Protein AF-A0A0M4LRK3-F1 (afdb_monomer_lite)

Secondary structure (DSSP, 8-state):
--HHHHHHHHHHHHHHHHHHHHHHH------B--BS-HHHHHHHHHS--SS-HHHHHHHHHHHHHHHH-SSGGGG--TTS--EEPTT-SS-EEEEEEETTEEEEEEEETTEEEEEEEEE--

Foldseek 3Di:
DPVVVVVVVVVVVVVVVVVVVVVVVVPVQAQEDEEPDPQLVCCAPPVDGPPPPVQSVLSNVLVVQSSRFQDLVSSPDPQQPWDWDPPDVVIKIWGDRDDQWIWIFDHDNSHTYHIDIDRHD

Structure (mmCIF, N/CA/C/O backbone):
data_AF-A0A0M4LRK3-F1
#
_entry.id   AF-A0A0M4LRK3-F1
#
loop_
_atom_site.group_PDB
_atom_site.id
_atom_site.type_symbol
_atom_site.label_atom_id
_atom_site.label_alt_id
_atom_site.label_comp_id
_atom_site.label_asym_id
_atom_site.label_entity_id
_atom_site.label_seq_id
_atom_site.pdbx_PDB_ins_code
_atom_site.Cartn_x
_atom_site.Cartn_y
_atom_site.Cartn_z
_atom_site.occupancy
_atom_site.B_iso_or_equiv
_atom_site.auth_seq_id
_atom_site.auth_comp_id
_atom_site.auth_asym_id
_atom_site.auth_atom_id
_atom_site.pdbx_PDB_model_num
ATOM 1 N N . MET A 1 1 ? -41.061 27.447 36.611 1.00 48.41 1 MET A N 1
ATOM 2 C CA . MET A 1 1 ? -39.610 27.192 36.455 1.00 48.41 1 MET A CA 1
ATOM 3 C C . MET A 1 1 ? -39.336 25.706 36.165 1.00 48.41 1 MET A C 1
ATOM 5 O O . MET A 1 1 ? -38.610 25.061 36.899 1.00 48.41 1 MET A O 1
ATOM 9 N N . ILE A 1 2 ? -39.955 25.136 35.116 1.00 45.16 2 ILE A N 1
ATOM 10 C CA . ILE A 1 2 ? -39.776 23.719 34.695 1.00 45.16 2 ILE A CA 1
ATOM 11 C C . ILE A 1 2 ? -39.540 23.619 33.168 1.00 45.16 2 ILE A C 1
ATOM 13 O O . ILE A 1 2 ? -38.955 22.657 32.682 1.00 45.16 2 ILE A O 1
ATOM 17 N N . PHE A 1 3 ? -39.901 24.654 32.398 1.00 38.72 3 PHE A N 1
ATOM 18 C CA . PHE A 1 3 ? -39.754 24.671 30.938 1.00 38.72 3 PHE A CA 1
ATOM 19 C C . PHE A 1 3 ? -38.319 24.891 30.427 1.00 38.72 3 PHE A C 1
ATOM 21 O O . PHE A 1 3 ? -38.033 24.533 29.290 1.00 38.72 3 PHE A O 1
ATOM 28 N N . LEU A 1 4 ? -37.400 25.409 31.252 1.00 44.91 4 LEU A N 1
ATOM 29 C CA . LEU A 1 4 ? -36.001 25.609 30.845 1.00 44.91 4 LEU A CA 1
ATOM 30 C C . LEU A 1 4 ? -35.146 24.332 30.956 1.00 44.91 4 LEU A C 1
ATOM 32 O O . LEU A 1 4 ? -34.192 24.177 30.203 1.00 44.91 4 LEU A O 1
ATOM 36 N N . PHE A 1 5 ? -35.510 23.381 31.826 1.00 43.88 5 PHE A N 1
ATOM 37 C CA . PHE A 1 5 ? -34.712 22.166 32.054 1.00 43.88 5 PHE A CA 1
ATOM 38 C C . PHE A 1 5 ? -34.924 21.072 30.999 1.00 43.88 5 PHE A C 1
ATOM 40 O O . PHE A 1 5 ? -33.998 20.314 30.726 1.00 43.88 5 PHE A O 1
ATOM 47 N N . LYS A 1 6 ? -36.106 21.001 30.365 1.00 46.56 6 LYS A N 1
ATOM 48 C CA . LYS A 1 6 ? -36.376 19.999 29.317 1.00 46.56 6 LYS A CA 1
ATOM 49 C C . LYS A 1 6 ? -35.527 20.229 28.062 1.00 46.56 6 LYS A C 1
ATOM 51 O O . LYS A 1 6 ? -35.085 19.267 27.454 1.00 46.56 6 LYS A O 1
ATOM 56 N N . ASN A 1 7 ? -35.250 21.483 27.699 1.00 51.62 7 ASN A N 1
ATOM 57 C CA . ASN A 1 7 ? -34.465 21.796 26.500 1.00 51.62 7 ASN A CA 1
ATOM 58 C C . ASN A 1 7 ? -32.999 21.350 26.604 1.00 51.62 7 ASN A C 1
ATOM 60 O O . ASN A 1 7 ? -32.424 20.912 25.614 1.00 51.62 7 ASN A O 1
ATOM 64 N N . VAL A 1 8 ? -32.401 21.401 27.796 1.00 57.00 8 VAL A N 1
ATOM 65 C CA . VAL A 1 8 ? -30.995 21.013 27.987 1.00 57.00 8 VAL A CA 1
ATOM 66 C C . VAL A 1 8 ? -30.819 19.495 27.896 1.00 57.00 8 VAL A C 1
ATOM 68 O O . VAL A 1 8 ? -29.866 19.029 27.278 1.00 57.00 8 VAL A O 1
ATOM 71 N N . THR A 1 9 ? -31.750 18.702 28.437 1.00 60.94 9 THR A N 1
ATOM 72 C CA . THR A 1 9 ? -31.671 17.235 28.358 1.00 60.94 9 THR A CA 1
ATOM 73 C C . THR A 1 9 ? -31.880 16.704 26.941 1.00 60.94 9 THR A C 1
ATOM 75 O O . THR A 1 9 ? -31.187 15.758 26.569 1.00 60.94 9 THR A O 1
ATOM 78 N N . TYR A 1 10 ? -32.749 17.324 26.129 1.00 64.44 10 TYR A N 1
ATOM 79 C CA . TYR A 1 10 ? -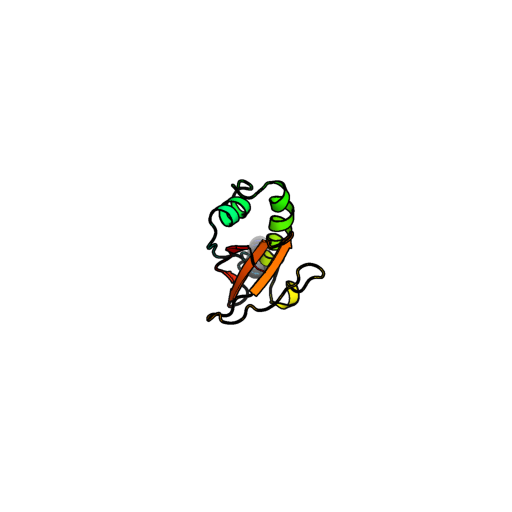32.900 16.988 24.702 1.00 64.44 10 TYR A CA 1
ATOM 80 C C . TYR A 1 10 ? -31.651 17.327 23.885 1.00 64.44 10 TYR A C 1
ATOM 82 O O . TYR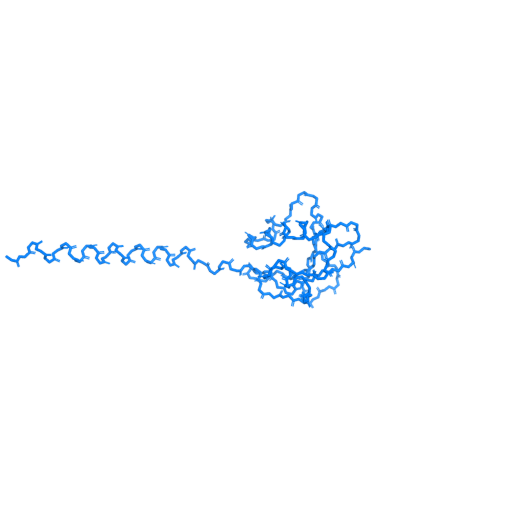 A 1 10 ? -31.222 16.523 23.065 1.00 64.44 10 TYR A O 1
ATOM 90 N N . LEU A 1 11 ? -31.026 18.480 24.135 1.00 65.44 11 LEU A N 1
ATOM 91 C CA . LEU A 1 11 ? -29.777 18.849 23.463 1.00 65.44 11 LEU A CA 1
ATOM 92 C C . LEU A 1 11 ? -28.624 17.922 23.857 1.00 65.44 11 LEU A C 1
ATOM 94 O O . LEU A 1 11 ? -27.833 17.549 22.998 1.00 65.44 11 LEU A O 1
ATOM 98 N N . LEU A 1 12 ? -28.554 17.500 25.123 1.00 66.69 12 LEU A N 1
ATOM 99 C CA . LEU A 1 12 ? -27.559 16.530 25.583 1.00 66.69 12 LEU A CA 1
ATOM 100 C C . LEU A 1 12 ? -27.785 15.139 24.983 1.00 66.69 12 LEU A C 1
ATOM 102 O O . LEU A 1 12 ? -26.814 14.511 24.584 1.00 66.69 12 LEU A O 1
ATOM 106 N N . THR A 1 13 ? -29.033 14.669 24.873 1.00 72.00 13 THR A N 1
ATOM 107 C CA . THR A 1 13 ? -29.344 13.372 24.234 1.00 72.00 13 THR A CA 1
ATOM 108 C C . THR A 1 13 ? -29.148 13.398 22.723 1.00 72.00 13 THR A C 1
ATOM 110 O O . THR A 1 13 ? -28.672 12.422 22.153 1.00 72.00 13 THR A O 1
ATOM 113 N N . PHE A 1 14 ? -29.460 14.513 22.067 1.00 72.75 14 PHE A N 1
ATOM 114 C CA . PHE A 1 14 ? -29.156 14.713 20.654 1.00 72.75 14 PHE A CA 1
ATOM 115 C C . PHE A 1 14 ? -27.640 14.762 20.446 1.00 72.75 14 PHE A C 1
ATOM 117 O O . PHE A 1 14 ? -27.110 13.993 19.661 1.00 72.75 14 PHE A O 1
ATOM 124 N N . ALA A 1 15 ? -26.902 15.561 21.217 1.00 69.38 15 ALA A N 1
ATOM 125 C CA . ALA A 1 15 ? -25.445 15.603 21.130 1.00 69.38 15 ALA A CA 1
ATOM 126 C C . ALA A 1 15 ? -24.805 14.232 21.396 1.00 69.38 15 ALA A C 1
ATOM 128 O O . ALA A 1 15 ? -23.915 13.840 20.650 1.00 69.38 15 ALA A O 1
ATOM 129 N N . THR A 1 16 ? -25.263 13.464 22.392 1.00 70.69 16 THR A N 1
ATOM 130 C CA . THR A 1 16 ? -24.739 12.110 22.631 1.00 70.69 16 THR A CA 1
ATOM 131 C C . THR A 1 16 ? -25.140 11.123 21.543 1.00 70.69 16 THR A C 1
ATOM 133 O O . THR A 1 16 ? -24.311 10.290 21.188 1.00 70.69 16 THR A O 1
ATOM 136 N N . TYR A 1 17 ? -26.340 11.218 20.963 1.00 73.19 17 TYR A N 1
ATOM 137 C CA . TYR A 1 17 ? -26.736 10.416 19.800 1.00 73.19 17 TYR A CA 1
ATOM 138 C C . TYR A 1 17 ? -25.847 10.720 18.596 1.00 73.19 17 TYR A C 1
ATOM 140 O O . TYR A 1 17 ? -25.295 9.794 18.018 1.00 73.19 17 TYR A O 1
ATOM 148 N N . TYR A 1 18 ? -25.616 11.996 18.278 1.00 67.00 18 TYR A N 1
ATOM 149 C CA . TYR A 1 18 ? -24.718 12.395 17.196 1.00 67.00 18 TYR A CA 1
ATOM 150 C C . TYR A 1 18 ? -23.280 11.984 17.487 1.00 67.00 18 TYR A C 1
ATOM 152 O O . TYR A 1 18 ? -22.661 11.400 16.618 1.00 67.00 18 TYR A O 1
ATOM 160 N N . ILE A 1 19 ? -22.758 12.179 18.700 1.00 64.00 19 ILE A N 1
ATOM 161 C CA . ILE A 1 19 ? -21.409 11.723 19.073 1.00 64.00 19 ILE A CA 1
ATOM 162 C C . ILE A 1 19 ? -21.295 10.196 18.987 1.00 64.00 19 ILE A C 1
ATOM 164 O O . ILE A 1 19 ? -20.272 9.698 18.536 1.00 64.00 19 ILE A O 1
ATOM 168 N N . THR A 1 20 ? -22.320 9.440 19.387 1.00 61.28 20 THR A N 1
ATOM 169 C CA . THR A 1 20 ? -22.317 7.968 19.305 1.00 61.28 20 THR A CA 1
ATOM 170 C C . THR A 1 20 ? -22.431 7.489 17.857 1.00 61.28 20 THR A C 1
ATOM 172 O O . THR A 1 20 ? -21.682 6.599 17.469 1.00 61.28 20 THR A O 1
ATOM 175 N N . LEU A 1 21 ? -23.293 8.117 17.050 1.00 61.66 21 LEU A N 1
ATOM 176 C CA . LEU A 1 21 ? -23.471 7.850 15.620 1.00 61.66 21 LEU A CA 1
ATOM 177 C C . LEU A 1 21 ? -22.196 8.195 14.826 1.00 61.66 21 LEU A C 1
ATOM 179 O O . LEU A 1 21 ? -21.735 7.399 14.015 1.00 61.66 21 LEU A O 1
ATOM 183 N N . PHE A 1 22 ? -21.552 9.321 15.145 1.00 59.38 22 PHE A N 1
ATOM 184 C CA . PHE A 1 22 ? -20.263 9.721 14.571 1.00 59.38 22 PHE A CA 1
ATOM 185 C C . PHE A 1 22 ? -19.131 8.796 15.036 1.00 59.38 22 PHE A C 1
ATOM 187 O O . PHE A 1 22 ? -18.259 8.430 14.258 1.00 59.38 22 PHE A O 1
ATOM 194 N N . ARG A 1 23 ? -19.151 8.349 16.300 1.00 55.97 23 ARG A N 1
ATOM 195 C CA . ARG A 1 23 ? -18.185 7.376 16.834 1.00 55.97 23 ARG A CA 1
ATOM 196 C C . ARG A 1 23 ? -18.359 5.982 16.224 1.00 55.97 23 ARG A C 1
ATOM 198 O O . ARG A 1 23 ? -17.375 5.258 16.158 1.00 55.97 23 ARG A O 1
ATOM 205 N N . SER A 1 24 ? -19.558 5.617 15.763 1.00 51.44 24 SER A N 1
ATOM 206 C CA . SER A 1 24 ? -19.783 4.388 14.988 1.00 51.44 24 SER A CA 1
ATOM 207 C C . SER A 1 24 ? -19.380 4.497 13.512 1.00 51.44 24 SER A C 1
ATOM 209 O O . SER A 1 24 ? -19.175 3.465 12.884 1.00 51.44 24 SER A O 1
ATOM 211 N N . GLU A 1 25 ? -19.225 5.712 12.973 1.00 52.31 25 GLU A N 1
ATOM 212 C CA . GLU A 1 25 ? -18.687 5.958 11.622 1.00 52.31 25 GLU A CA 1
ATOM 213 C C . GLU A 1 25 ? -17.160 6.121 11.600 1.00 52.31 25 GLU A C 1
ATOM 215 O O . GLU A 1 25 ? -16.531 5.846 10.581 1.00 52.31 25 GLU A O 1
ATOM 220 N N . ILE A 1 26 ? -16.530 6.464 12.731 1.00 50.62 26 ILE A N 1
ATOM 221 C CA . ILE A 1 26 ? -15.078 6.311 12.927 1.00 50.62 26 ILE A CA 1
ATOM 222 C C . ILE A 1 26 ? -14.788 4.832 13.245 1.00 50.62 26 ILE A C 1
ATOM 224 O O . ILE A 1 26 ? -14.309 4.462 14.317 1.00 50.62 26 ILE A O 1
ATOM 228 N N . VAL A 1 27 ? -15.131 3.959 12.301 1.00 51.12 27 VAL A N 1
ATOM 229 C CA . VAL A 1 27 ? -14.530 2.627 12.171 1.00 51.12 27 VAL A CA 1
ATOM 230 C C . VAL A 1 27 ? -13.038 2.861 11.947 1.00 51.12 27 VAL A C 1
ATOM 232 O O . VAL A 1 27 ? -12.696 3.798 11.243 1.00 51.12 27 VAL A O 1
ATOM 235 N N . GLU A 1 28 ? -12.132 2.098 12.558 1.00 54.66 28 GLU A N 1
ATOM 236 C CA . GLU A 1 28 ? -10.684 2.286 12.378 1.00 54.66 28 GLU A CA 1
ATOM 237 C C . GLU A 1 28 ? -10.288 2.329 10.885 1.00 54.66 28 GLU A C 1
ATOM 239 O O . GLU A 1 28 ? -10.148 1.294 10.242 1.00 54.66 28 GLU A O 1
ATOM 244 N N . ILE A 1 29 ? -10.109 3.539 10.338 1.00 57.69 29 ILE A N 1
ATOM 245 C CA . ILE A 1 29 ? -10.052 3.791 8.882 1.00 57.69 29 ILE A CA 1
ATOM 246 C C . ILE A 1 29 ? -8.705 3.378 8.269 1.00 57.69 29 ILE A C 1
ATOM 248 O O . ILE A 1 29 ? -8.572 3.324 7.057 1.00 57.69 29 ILE A O 1
ATOM 252 N N . THR A 1 30 ? -7.693 3.050 9.075 1.00 59.75 30 THR A N 1
ATOM 253 C CA . THR A 1 30 ? -6.402 2.625 8.517 1.00 59.75 30 THR A CA 1
ATOM 254 C C . THR A 1 30 ? -6.438 1.156 8.138 1.00 59.75 30 THR A C 1
ATOM 256 O O . THR A 1 30 ? -6.290 0.279 8.994 1.00 59.75 30 THR A O 1
ATOM 259 N N . VAL A 1 31 ? -6.621 0.877 6.852 1.00 82.75 31 VAL A N 1
ATOM 260 C CA . VAL A 1 31 ? -6.529 -0.476 6.299 1.00 82.75 31 VAL A CA 1
ATOM 261 C C . VAL A 1 31 ? -5.063 -0.869 6.136 1.00 82.75 31 VAL A C 1
ATOM 263 O O . VAL A 1 31 ? -4.701 -1.993 6.476 1.00 82.75 31 VAL A O 1
ATOM 266 N N . ILE A 1 32 ? -4.185 0.044 5.726 1.00 95.31 32 ILE A N 1
ATOM 267 C CA . ILE A 1 32 ? -2.736 -0.163 5.677 1.00 95.31 32 ILE A CA 1
ATOM 268 C C . ILE A 1 32 ? -2.144 0.002 7.080 1.00 95.31 32 ILE A C 1
ATOM 270 O O . ILE A 1 32 ? -2.199 1.078 7.674 1.00 95.31 32 ILE A O 1
ATOM 274 N N . LYS A 1 33 ? -1.534 -1.063 7.617 1.00 95.19 33 LYS A N 1
ATOM 275 C CA . LYS A 1 33 ? -0.962 -1.043 8.979 1.00 95.19 33 LYS A CA 1
ATOM 276 C C . LYS A 1 33 ? 0.559 -1.077 9.026 1.00 95.1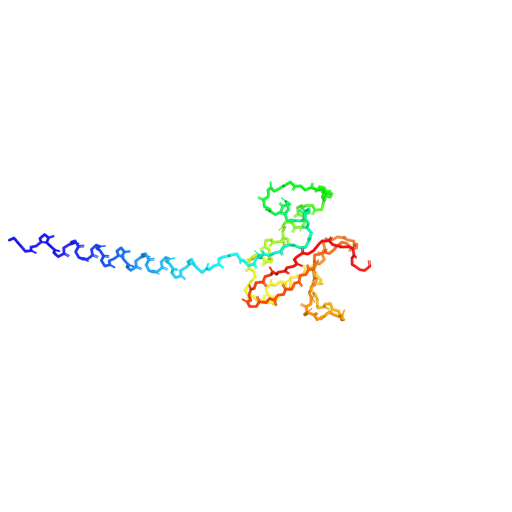9 33 LYS A C 1
ATOM 278 O O . LYS A 1 33 ? 1.143 -0.440 9.897 1.00 95.19 33 LYS A O 1
ATOM 283 N N . THR A 1 34 ? 1.220 -1.849 8.162 1.00 97.06 34 THR A N 1
ATOM 284 C CA . THR A 1 34 ? 2.678 -2.049 8.258 1.00 97.06 34 THR A CA 1
ATOM 285 C C . THR A 1 34 ? 3.357 -2.174 6.902 1.00 97.06 34 THR A C 1
ATOM 287 O O . THR A 1 34 ? 2.831 -2.781 5.972 1.00 97.06 34 THR A O 1
ATOM 290 N N . PHE A 1 35 ? 4.584 -1.664 6.818 1.00 98.38 35 PHE A N 1
ATOM 291 C CA . PHE A 1 35 ? 5.433 -1.732 5.633 1.00 98.38 35 PHE A CA 1
ATOM 292 C C . PHE A 1 35 ? 6.696 -2.549 5.924 1.00 98.38 35 PHE A C 1
ATOM 294 O O . PHE A 1 35 ? 7.308 -2.418 6.982 1.00 98.38 35 PHE A O 1
ATOM 301 N N . LYS A 1 36 ? 7.104 -3.379 4.964 1.00 98.00 36 LYS A N 1
ATOM 302 C CA . LYS A 1 36 ? 8.440 -3.991 4.896 1.00 98.00 36 LYS A CA 1
ATOM 303 C C . LYS A 1 36 ? 9.429 -3.064 4.186 1.00 98.00 36 LYS A C 1
ATOM 305 O O . LYS A 1 36 ? 10.574 -2.934 4.615 1.00 98.00 36 LYS A O 1
ATOM 310 N N . ASN A 1 37 ? 8.975 -2.379 3.136 1.00 98.25 37 ASN A N 1
ATOM 311 C CA . ASN A 1 37 ? 9.792 -1.447 2.366 1.00 98.25 37 ASN A CA 1
ATOM 312 C C . ASN A 1 37 ? 9.737 -0.028 2.952 1.00 98.25 37 ASN A C 1
ATOM 314 O O . ASN A 1 37 ? 8.696 0.630 2.920 1.00 98.25 37 ASN A O 1
ATOM 318 N N . LYS A 1 38 ? 10.877 0.467 3.446 1.00 98.12 38 LYS A N 1
ATOM 319 C CA . LYS A 1 38 ? 10.980 1.799 4.067 1.00 98.12 38 LYS A CA 1
ATOM 320 C C . LYS A 1 38 ? 10.749 2.948 3.084 1.00 98.12 38 LYS A C 1
ATOM 322 O O . LYS A 1 38 ? 10.213 3.980 3.474 1.00 98.12 38 LYS A O 1
ATOM 327 N N . ASP A 1 39 ? 11.139 2.788 1.822 1.00 98.38 39 ASP A N 1
ATOM 328 C CA . ASP A 1 39 ? 10.938 3.825 0.810 1.00 98.38 39 ASP A CA 1
ATOM 329 C C . ASP A 1 39 ? 9.467 3.903 0.375 1.00 98.38 39 ASP A C 1
ATOM 331 O O . ASP A 1 39 ? 8.970 4.998 0.106 1.00 98.38 39 ASP A O 1
ATOM 335 N N . LEU A 1 40 ? 8.752 2.771 0.354 1.00 98.50 40 LEU A N 1
ATOM 336 C CA . LEU A 1 40 ? 7.303 2.728 0.135 1.00 98.50 40 LEU A CA 1
ATOM 337 C C . LEU A 1 40 ? 6.548 3.369 1.307 1.00 98.50 40 LEU A C 1
ATOM 339 O O . LEU A 1 40 ? 5.653 4.180 1.079 1.00 98.50 40 LEU A O 1
ATOM 343 N N . GLN A 1 41 ? 6.952 3.061 2.543 1.00 98.38 41 GLN A N 1
ATOM 344 C CA . GLN A 1 41 ? 6.407 3.700 3.742 1.00 98.38 41 GLN A CA 1
ATOM 345 C C . GLN A 1 41 ? 6.604 5.218 3.70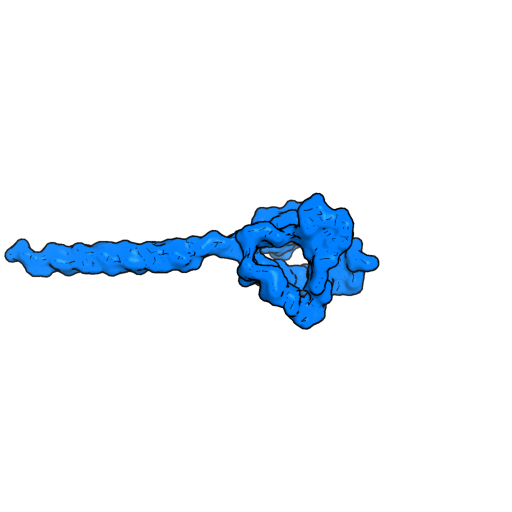9 1.00 98.38 41 GLN A C 1
ATOM 347 O O . GLN A 1 41 ? 5.650 5.972 3.872 1.00 98.38 41 GLN A O 1
ATOM 352 N N . SER A 1 42 ? 7.830 5.676 3.440 1.00 98.12 42 SER A N 1
ATOM 353 C CA . SER A 1 42 ? 8.135 7.107 3.365 1.00 98.12 42 SER A CA 1
ATOM 354 C C . SER A 1 42 ? 7.309 7.797 2.277 1.00 98.12 42 SER A C 1
ATOM 356 O O . SER A 1 42 ? 6.831 8.914 2.491 1.00 98.12 42 SER A O 1
ATOM 358 N N . LEU A 1 43 ? 7.110 7.130 1.129 1.00 98.31 43 LEU A N 1
ATOM 359 C CA . LEU A 1 43 ? 6.258 7.648 0.060 1.00 98.31 43 LEU A CA 1
ATOM 360 C C . LEU A 1 43 ? 4.825 7.858 0.554 1.00 98.31 43 LEU A C 1
ATOM 362 O O . LEU A 1 43 ? 4.256 8.914 0.298 1.00 98.31 43 LEU A O 1
ATOM 366 N N . TRP A 1 44 ? 4.269 6.867 1.252 1.00 97.25 44 TRP A N 1
ATOM 367 C CA . TRP A 1 44 ? 2.907 6.904 1.777 1.00 97.25 44 TRP A CA 1
ATOM 368 C C . TRP A 1 44 ? 2.716 7.994 2.833 1.00 97.25 44 TRP A C 1
ATOM 370 O O . TRP A 1 44 ? 1.805 8.807 2.733 1.00 97.25 44 TRP A O 1
ATOM 380 N N . GLU A 1 45 ? 3.605 8.049 3.823 1.00 96.00 45 GLU A N 1
ATOM 381 C CA . GLU A 1 45 ? 3.435 8.921 4.988 1.00 96.00 45 GLU A CA 1
ATOM 382 C C . GLU A 1 45 ? 3.797 10.383 4.704 1.00 96.00 45 GLU A C 1
ATOM 384 O O . GLU A 1 45 ? 3.237 11.295 5.310 1.00 96.00 45 GLU A O 1
ATOM 389 N N . THR A 1 46 ? 4.761 10.628 3.812 1.00 96.44 46 THR A N 1
ATOM 390 C CA . THR A 1 46 ? 5.354 11.968 3.641 1.00 96.44 46 THR A CA 1
ATOM 391 C C . THR A 1 46 ? 5.324 12.490 2.209 1.00 96.44 46 THR A C 1
ATOM 393 O O . THR A 1 46 ? 5.686 13.645 1.971 1.00 96.44 46 THR A O 1
ATOM 396 N N . GLY A 1 47 ? 4.971 11.647 1.236 1.00 95.25 47 GLY A N 1
ATOM 397 C CA . GLY A 1 47 ? 5.113 11.956 -0.187 1.00 95.25 47 GLY A CA 1
ATOM 398 C C . GLY A 1 47 ? 6.565 11.986 -0.683 1.00 95.25 47 GLY A C 1
ATOM 399 O O . GLY A 1 47 ? 6.800 12.316 -1.843 1.00 95.25 47 GLY A O 1
ATOM 400 N N . LYS A 1 48 ? 7.558 11.657 0.158 1.00 95.94 48 LYS A N 1
ATOM 401 C CA . LYS A 1 48 ? 8.987 11.649 -0.202 1.00 95.94 48 LYS A CA 1
ATOM 402 C C . LYS A 1 48 ? 9.533 10.231 -0.187 1.00 95.94 48 LYS A C 1
ATOM 404 O O . LYS A 1 48 ? 9.312 9.493 0.764 1.00 95.94 48 LYS A O 1
ATOM 409 N N . SER A 1 49 ? 10.289 9.853 -1.213 1.00 98.12 49 SER A N 1
ATOM 410 C CA . SER A 1 49 ? 10.832 8.499 -1.350 1.00 98.12 49 SER A CA 1
ATOM 411 C C . SER A 1 49 ? 12.034 8.458 -2.284 1.00 98.12 49 SER A C 1
ATOM 413 O O . SER A 1 49 ? 12.179 9.324 -3.149 1.00 98.12 49 SER A O 1
ATOM 415 N N . LYS A 1 50 ? 12.874 7.429 -2.134 1.00 97.88 50 LYS A N 1
ATOM 416 C CA . LYS A 1 50 ? 13.945 7.104 -3.089 1.00 97.88 50 LYS A CA 1
ATOM 417 C C . LYS A 1 50 ? 13.449 6.309 -4.297 1.00 97.88 50 LYS A C 1
ATOM 419 O O . LYS A 1 50 ? 14.205 6.131 -5.249 1.00 97.88 50 LYS A O 1
ATOM 424 N N . ILE A 1 51 ? 12.199 5.837 -4.275 1.00 97.88 51 ILE A N 1
ATOM 425 C CA . ILE A 1 51 ? 11.566 5.200 -5.434 1.00 97.88 51 ILE A CA 1
ATOM 426 C C . ILE A 1 51 ? 11.542 6.194 -6.601 1.00 97.88 51 ILE A C 1
ATOM 428 O O . ILE A 1 51 ? 11.250 7.375 -6.401 1.00 97.88 51 ILE A O 1
ATOM 432 N N . ASP A 1 52 ? 11.809 5.709 -7.820 1.00 97.56 52 ASP A N 1
ATOM 433 C CA . ASP A 1 52 ? 11.772 6.522 -9.041 1.00 97.56 52 ASP A CA 1
ATOM 434 C C . ASP A 1 52 ? 10.471 7.338 -9.109 1.00 97.56 52 ASP A C 1
ATOM 436 O O . ASP A 1 52 ? 9.362 6.794 -9.073 1.00 97.56 52 ASP A O 1
ATOM 440 N N . HIS A 1 53 ? 10.619 8.657 -9.237 1.00 97.38 53 HIS A N 1
ATOM 441 C CA . HIS A 1 53 ? 9.526 9.620 -9.313 1.00 97.38 53 HIS A CA 1
ATOM 442 C C . HIS A 1 53 ? 8.480 9.255 -10.380 1.00 97.38 53 HIS A C 1
ATOM 444 O O . HIS A 1 53 ? 7.284 9.479 -10.190 1.00 97.38 53 HIS A O 1
ATOM 450 N N . LYS A 1 54 ? 8.895 8.621 -11.483 1.00 97.56 54 LYS A N 1
ATOM 451 C CA . LYS A 1 54 ? 7.993 8.160 -12.553 1.00 97.56 54 LYS A CA 1
ATOM 452 C C . LYS A 1 54 ? 7.014 7.076 -12.088 1.00 97.56 54 LYS A C 1
ATOM 454 O O . LYS A 1 54 ? 5.951 6.918 -12.689 1.00 97.56 54 LYS A O 1
ATOM 459 N N . LEU A 1 55 ? 7.359 6.324 -11.043 1.00 97.75 55 LEU A N 1
ATOM 460 C CA . LEU A 1 55 ? 6.536 5.247 -10.489 1.00 97.75 55 LEU A CA 1
ATOM 461 C C . LEU A 1 55 ? 5.652 5.719 -9.332 1.00 97.75 55 LEU A C 1
ATOM 463 O O . LEU A 1 55 ? 4.573 5.160 -9.140 1.00 97.75 55 LEU A O 1
ATOM 467 N N . GLN A 1 56 ? 6.060 6.760 -8.602 1.00 98.31 56 GLN A N 1
ATOM 468 C CA . GLN A 1 56 ? 5.414 7.192 -7.355 1.00 98.31 56 GLN A CA 1
ATOM 469 C C . GLN A 1 56 ? 3.907 7.426 -7.506 1.00 98.31 56 GLN A C 1
ATOM 471 O O . GLN A 1 56 ? 3.120 6.869 -6.750 1.00 98.31 56 GLN A O 1
ATOM 476 N N . GLN A 1 57 ? 3.476 8.153 -8.540 1.00 98.00 57 GLN A N 1
ATOM 477 C CA . GLN A 1 57 ? 2.047 8.412 -8.766 1.00 98.00 57 GLN A CA 1
ATOM 478 C C . GLN A 1 57 ? 1.239 7.145 -9.081 1.00 98.00 57 GLN A C 1
ATOM 480 O O . GLN A 1 57 ? 0.060 7.053 -8.752 1.00 98.00 57 GLN A O 1
ATOM 485 N N . ARG A 1 58 ? 1.849 6.147 -9.732 1.00 97.94 58 ARG A N 1
ATOM 486 C CA . ARG A 1 58 ? 1.187 4.855 -9.969 1.00 97.94 58 ARG A CA 1
ATOM 487 C C . ARG A 1 58 ? 1.077 4.050 -8.681 1.00 97.94 58 ARG A C 1
ATOM 489 O O . ARG A 1 58 ? 0.043 3.419 -8.480 1.00 97.94 58 ARG A O 1
ATOM 496 N N . ILE A 1 59 ? 2.123 4.082 -7.857 1.00 98.50 59 ILE A N 1
ATOM 497 C CA . ILE A 1 59 ? 2.191 3.419 -6.552 1.00 98.50 59 ILE A CA 1
ATOM 498 C C . ILE A 1 59 ? 1.152 4.008 -5.601 1.00 98.50 59 ILE A C 1
ATOM 500 O O . ILE A 1 59 ? 0.361 3.250 -5.057 1.00 98.50 59 ILE A O 1
ATOM 504 N N . LEU A 1 60 ? 1.085 5.335 -5.470 1.00 98.38 60 LEU A N 1
ATOM 505 C CA . LEU A 1 60 ? 0.124 6.007 -4.589 1.00 98.38 60 LEU A CA 1
ATOM 506 C C . LEU A 1 60 ? -1.320 5.612 -4.917 1.00 98.38 60 LEU A C 1
ATOM 508 O O . LEU A 1 60 ? -2.013 5.129 -4.037 1.00 98.38 60 LEU A O 1
ATOM 512 N N . ARG A 1 61 ? -1.721 5.615 -6.197 1.00 97.94 61 ARG A N 1
ATOM 513 C CA . ARG A 1 61 ? -3.064 5.145 -6.605 1.00 97.94 61 ARG A CA 1
ATOM 514 C C . ARG A 1 61 ? -3.384 3.703 -6.204 1.00 97.94 61 ARG A C 1
ATOM 516 O O . ARG A 1 61 ? -4.545 3.321 -6.112 1.00 97.94 61 ARG A O 1
ATOM 523 N N . ARG A 1 62 ? -2.367 2.857 -6.055 1.00 98.06 62 ARG A N 1
ATOM 524 C CA . ARG A 1 62 ? -2.537 1.469 -5.612 1.00 98.06 62 ARG A CA 1
ATOM 525 C C . ARG A 1 62 ? -2.633 1.388 -4.100 1.00 98.06 62 ARG A C 1
ATOM 527 O O . ARG A 1 62 ? -3.463 0.634 -3.614 1.00 98.06 62 ARG A O 1
ATOM 534 N N . LEU A 1 63 ? -1.835 2.180 -3.389 1.00 97.69 63 LEU A N 1
ATOM 535 C CA . LEU A 1 63 ? -1.962 2.335 -1.945 1.00 97.69 63 LEU A CA 1
ATOM 536 C C . LEU A 1 63 ? -3.333 2.914 -1.572 1.00 97.69 63 LEU A C 1
ATOM 538 O O . LEU A 1 63 ? -3.946 2.383 -0.665 1.00 97.69 63 LEU A O 1
ATOM 542 N N . ASP A 1 64 ? -3.875 3.870 -2.331 1.00 96.12 64 ASP A N 1
ATOM 543 C CA . ASP A 1 64 ? -5.229 4.405 -2.113 1.00 96.12 64 ASP A CA 1
ATOM 544 C C . ASP A 1 64 ? -6.309 3.316 -2.235 1.00 96.12 64 ASP A C 1
ATOM 546 O O . ASP A 1 64 ? -7.227 3.243 -1.424 1.00 96.12 64 ASP A O 1
ATOM 550 N N . VAL A 1 65 ? -6.191 2.432 -3.234 1.00 95.94 65 VAL A N 1
ATOM 551 C CA . VAL A 1 65 ? -7.104 1.284 -3.392 1.00 95.94 65 VAL A CA 1
ATOM 552 C C . VAL A 1 65 ? -6.949 0.297 -2.240 1.00 95.94 65 VAL A C 1
ATOM 554 O O . VAL A 1 65 ? -7.947 -0.207 -1.736 1.00 95.94 65 VAL A O 1
ATOM 557 N N . LEU A 1 66 ? -5.712 0.013 -1.827 1.00 96.31 66 LEU A N 1
ATOM 558 C CA . LEU A 1 66 ? -5.441 -0.861 -0.688 1.00 96.31 66 LEU A CA 1
ATOM 559 C C . LEU A 1 66 ? -5.987 -0.269 0.614 1.00 96.31 66 LEU A C 1
ATOM 561 O O . LEU A 1 66 ? -6.556 -1.014 1.398 1.00 96.31 66 LEU A O 1
ATOM 565 N N . GLU A 1 67 ? -5.856 1.039 0.819 1.00 95.56 67 GLU A N 1
ATOM 566 C CA . GLU A 1 67 ? -6.360 1.754 1.994 1.00 95.56 67 GLU A CA 1
ATOM 567 C C . GLU A 1 67 ? -7.895 1.783 2.044 1.00 95.56 67 GLU A C 1
ATOM 569 O O . GLU A 1 67 ? -8.487 1.756 3.116 1.00 95.56 67 GLU A O 1
ATOM 574 N N . ALA A 1 68 ? -8.561 1.805 0.889 1.00 91.75 68 ALA A N 1
ATOM 575 C CA . ALA A 1 68 ? -10.020 1.807 0.810 1.00 91.75 68 ALA A CA 1
ATOM 576 C C . ALA A 1 68 ? -10.653 0.400 0.835 1.00 91.75 68 ALA A C 1
ATOM 578 O O . ALA A 1 68 ? -11.877 0.282 0.905 1.00 91.75 68 ALA A O 1
ATOM 579 N N . ALA A 1 69 ? -9.857 -0.668 0.728 1.00 91.06 69 ALA A N 1
ATOM 580 C CA . ALA A 1 69 ? -10.369 -2.022 0.552 1.00 91.06 69 ALA A CA 1
ATOM 581 C C . ALA A 1 69 ? -10.888 -2.627 1.863 1.00 91.06 69 ALA A C 1
ATOM 583 O O . ALA A 1 69 ? -10.153 -2.773 2.836 1.00 91.06 69 ALA A O 1
ATOM 584 N N . SER A 1 70 ? -12.138 -3.091 1.855 1.00 89.06 70 SER A N 1
ATOM 585 C CA . SER A 1 70 ? -12.739 -3.832 2.975 1.00 89.06 70 SER A CA 1
ATOM 586 C C . SER A 1 70 ? -12.557 -5.348 2.841 1.00 89.06 70 SER A C 1
ATOM 588 O O . SER A 1 70 ? -12.555 -6.094 3.822 1.00 89.06 70 SER A O 1
ATOM 590 N N . GLN A 1 71 ? -12.364 -5.814 1.607 1.00 92.62 71 GLN A N 1
ATOM 591 C CA . GLN A 1 71 ? -12.170 -7.213 1.240 1.00 92.62 71 GLN A CA 1
ATOM 592 C C . GLN A 1 71 ? -11.262 -7.327 0.009 1.00 92.62 71 GLN A C 1
ATOM 594 O O . GLN A 1 71 ? -11.116 -6.396 -0.778 1.00 92.62 71 GLN A O 1
ATOM 599 N N . LEU A 1 72 ? -10.694 -8.516 -0.214 1.00 94.38 72 LEU A N 1
ATOM 600 C CA . LEU A 1 72 ? -9.772 -8.766 -1.332 1.00 94.38 72 LEU A CA 1
ATOM 601 C C . LEU A 1 72 ? -10.371 -8.477 -2.713 1.00 94.38 72 LEU A C 1
ATOM 603 O O . LEU A 1 72 ? -9.645 -8.094 -3.627 1.00 94.38 72 LEU A O 1
ATOM 607 N N . ASN A 1 73 ? -11.682 -8.664 -2.879 1.00 94.56 73 ASN A N 1
ATOM 608 C CA . ASN A 1 73 ? -12.333 -8.435 -4.165 1.00 94.56 73 ASN A CA 1
ATOM 609 C C . ASN A 1 73 ? -12.359 -6.947 -4.559 1.00 94.56 73 ASN A C 1
ATOM 611 O O . ASN A 1 73 ? -12.359 -6.649 -5.750 1.00 94.56 73 ASN A O 1
ATOM 615 N N . ASP A 1 74 ? -12.296 -6.028 -3.590 1.00 94.12 74 ASP A N 1
ATOM 616 C CA . ASP A 1 74 ? -12.250 -4.580 -3.839 1.00 94.12 74 ASP A CA 1
ATOM 617 C C . ASP A 1 74 ? -10.925 -4.165 -4.518 1.00 94.12 74 ASP A C 1
ATOM 619 O O . ASP A 1 74 ? -10.845 -3.141 -5.193 1.00 94.12 74 ASP A O 1
ATOM 623 N N . ILE A 1 75 ? -9.883 -4.997 -4.383 1.00 95.62 75 ILE A N 1
ATOM 624 C CA . ILE A 1 75 ? -8.534 -4.779 -4.931 1.00 95.62 75 ILE A CA 1
ATOM 625 C C . ILE A 1 75 ? -8.402 -5.357 -6.353 1.00 95.62 75 ILE A C 1
ATOM 627 O O . ILE A 1 75 ? -7.478 -5.003 -7.093 1.00 95.62 75 ILE A O 1
ATOM 631 N N . ASN A 1 76 ? -9.317 -6.242 -6.767 1.00 96.38 76 ASN A N 1
ATOM 632 C CA . ASN A 1 76 ? -9.272 -6.946 -8.050 1.00 96.38 76 ASN A CA 1
ATOM 633 C C . ASN A 1 76 ? -9.741 -6.060 -9.220 1.00 96.38 76 ASN A C 1
ATOM 635 O O . ASN A 1 76 ? -10.750 -6.323 -9.875 1.00 96.38 76 ASN A O 1
ATOM 639 N N . LEU A 1 77 ? -9.001 -4.980 -9.465 1.00 96.56 77 LEU A N 1
ATOM 640 C CA . LEU A 1 77 ? -9.299 -3.993 -10.495 1.00 96.56 77 LEU A CA 1
ATOM 641 C C . LEU A 1 77 ? -8.595 -4.321 -11.826 1.00 96.56 77 LEU A C 1
ATOM 643 O O . LEU A 1 77 ? -7.470 -4.838 -11.837 1.00 96.56 77 LEU A O 1
ATOM 647 N N . PRO A 1 78 ? -9.202 -3.970 -12.975 1.00 96.19 78 PRO A N 1
ATOM 648 C CA . PRO A 1 78 ? -8.553 -4.097 -14.275 1.00 96.19 78 PRO A CA 1
ATOM 649 C C . PRO A 1 78 ? -7.180 -3.409 -14.316 1.00 96.19 78 PRO A C 1
ATOM 651 O O . PRO A 1 78 ? -7.013 -2.274 -13.871 1.00 96.19 78 PRO A O 1
ATOM 654 N N . GLY A 1 79 ? -6.179 -4.103 -14.862 1.00 94.44 79 GLY A N 1
ATOM 655 C CA . GLY A 1 79 ? -4.806 -3.598 -14.970 1.00 94.44 79 GLY A CA 1
ATOM 656 C C . GLY A 1 79 ? -3.980 -3.666 -13.681 1.00 94.44 79 GLY A C 1
ATOM 657 O O . GLY A 1 79 ? -2.802 -3.313 -13.715 1.00 94.44 79 GLY A O 1
ATOM 658 N N . TYR A 1 80 ? -4.548 -4.129 -12.560 1.00 96.62 80 TYR A N 1
ATOM 659 C CA . TYR A 1 80 ? -3.785 -4.382 -11.329 1.00 96.62 80 TYR A CA 1
ATOM 660 C C . TYR A 1 80 ? -3.185 -5.790 -11.324 1.00 96.62 80 TYR A C 1
ATOM 662 O O . TYR A 1 80 ? -2.299 -6.059 -10.522 1.00 96.62 80 TYR A O 1
ATOM 670 N N . ASN A 1 81 ? -3.637 -6.679 -12.220 1.00 95.94 81 ASN A N 1
ATOM 671 C CA . ASN A 1 81 ? -3.201 -8.077 -12.304 1.00 95.94 81 ASN A CA 1
ATOM 672 C C . ASN A 1 81 ? -3.167 -8.745 -10.923 1.00 95.94 81 ASN A C 1
ATOM 674 O O . ASN A 1 81 ? -2.214 -9.444 -10.581 1.00 95.94 81 ASN A O 1
ATOM 678 N N . PHE A 1 82 ? -4.190 -8.465 -10.113 1.00 97.56 82 PHE A N 1
ATOM 679 C CA . PHE A 1 82 ? -4.264 -8.920 -8.738 1.00 97.56 82 PHE A CA 1
ATOM 680 C C . PHE A 1 82 ? -4.292 -10.448 -8.686 1.00 97.56 82 PHE A C 1
ATOM 682 O O . PHE A 1 82 ? -5.123 -11.087 -9.333 1.00 97.56 82 PHE A O 1
ATOM 689 N N . HIS A 1 83 ? -3.389 -11.042 -7.911 1.00 96.62 83 HIS A N 1
ATOM 690 C CA . HIS A 1 83 ? -3.403 -12.479 -7.670 1.00 96.62 83 HIS A CA 1
ATOM 691 C C . HIS A 1 83 ? -2.688 -12.861 -6.373 1.00 96.62 83 HIS A C 1
ATOM 693 O O . HIS A 1 83 ? -1.905 -12.106 -5.795 1.00 96.62 83 HIS A O 1
ATOM 699 N N . LYS A 1 84 ? -2.972 -14.080 -5.911 1.00 97.25 84 LYS A N 1
ATOM 700 C CA . LYS A 1 84 ? -2.281 -14.709 -4.785 1.00 97.25 84 LYS A CA 1
ATOM 701 C C . LYS A 1 84 ? -0.895 -15.197 -5.212 1.00 97.25 84 LYS A C 1
ATOM 703 O O . LYS A 1 84 ? -0.763 -15.890 -6.221 1.00 97.25 84 LYS A O 1
ATOM 708 N N . LEU A 1 85 ? 0.114 -14.915 -4.392 1.00 95.88 85 LEU A N 1
ATOM 709 C CA . LEU A 1 85 ? 1.461 -15.452 -4.556 1.00 95.88 85 LEU A CA 1
ATOM 710 C C . LEU A 1 85 ? 1.522 -16.920 -4.113 1.00 95.88 85 LEU A C 1
ATOM 712 O O . LEU A 1 85 ? 0.913 -17.322 -3.116 1.00 95.88 85 LEU A O 1
ATOM 716 N N . ARG A 1 86 ? 2.276 -17.738 -4.853 1.00 94.19 86 ARG A N 1
ATOM 717 C CA . ARG A 1 86 ? 2.492 -19.157 -4.529 1.00 94.19 86 ARG A CA 1
ATOM 718 C C . ARG A 1 86 ? 3.648 -19.313 -3.542 1.00 94.19 86 ARG A C 1
ATOM 720 O O . ARG A 1 86 ? 4.630 -18.589 -3.632 1.00 94.19 86 ARG A O 1
ATOM 727 N N . GLY A 1 87 ? 3.538 -20.282 -2.632 1.00 94.00 87 GLY A N 1
ATOM 728 C CA . GLY A 1 87 ? 4.631 -20.663 -1.726 1.00 94.00 87 GLY A CA 1
ATOM 729 C C . GLY A 1 87 ? 4.785 -19.814 -0.459 1.00 94.00 87 GLY A C 1
ATOM 730 O O . GLY A 1 87 ? 5.717 -20.051 0.298 1.00 94.00 87 GLY A O 1
ATOM 731 N N . PHE A 1 88 ? 3.879 -18.867 -0.192 1.00 93.62 88 PHE A N 1
ATOM 732 C CA . PHE A 1 88 ? 3.924 -18.038 1.016 1.00 93.62 88 PHE A CA 1
ATOM 733 C C . PHE A 1 88 ? 2.928 -18.505 2.084 1.00 93.62 88 PHE A C 1
ATOM 735 O O . PHE A 1 88 ? 1.739 -18.698 1.805 1.00 93.62 88 PHE A O 1
ATOM 742 N N . VAL A 1 89 ? 3.428 -18.634 3.315 1.00 92.06 89 VAL A N 1
ATOM 743 C CA . VAL A 1 89 ? 2.650 -18.804 4.549 1.00 92.06 89 VAL A CA 1
ATOM 744 C C . VAL A 1 89 ? 3.169 -17.765 5.560 1.00 92.06 89 VAL A C 1
ATOM 746 O O . VAL A 1 89 ? 4.339 -17.855 5.931 1.00 92.06 89 VAL A O 1
ATOM 749 N N . PRO A 1 90 ? 2.362 -16.779 5.998 1.00 93.31 90 PRO A N 1
ATOM 750 C CA . PRO A 1 90 ? 0.975 -16.518 5.599 1.00 93.31 90 PRO A CA 1
ATOM 751 C C . PRO A 1 90 ? 0.834 -16.160 4.111 1.00 93.31 90 PRO A C 1
ATOM 753 O O . PRO A 1 90 ? 1.801 -15.837 3.425 1.00 93.31 90 PRO A O 1
ATOM 756 N N . THR A 1 91 ? -0.396 -16.259 3.598 1.00 97.19 91 THR A N 1
ATOM 757 C CA . THR A 1 91 ? -0.686 -15.958 2.190 1.00 97.19 91 THR A CA 1
ATOM 758 C C . THR A 1 91 ? -0.359 -14.500 1.870 1.00 97.19 91 THR A C 1
ATOM 760 O O . THR A 1 91 ? -0.864 -13.597 2.534 1.00 97.19 91 THR A O 1
ATOM 763 N N . ARG A 1 92 ? 0.409 -14.290 0.797 1.00 97.56 92 ARG A N 1
ATOM 764 C CA . ARG A 1 92 ? 0.673 -12.972 0.218 1.00 97.56 92 ARG A CA 1
ATOM 765 C C . ARG A 1 92 ? -0.063 -12.782 -1.105 1.00 97.56 92 ARG A C 1
ATOM 767 O O . ARG A 1 92 ? -0.341 -13.747 -1.821 1.00 97.56 92 ARG A O 1
ATOM 774 N N . TYR A 1 93 ? -0.334 -11.531 -1.431 1.00 97.81 93 TYR A N 1
ATOM 775 C CA . TYR A 1 93 ? -0.970 -11.080 -2.662 1.00 97.81 93 TYR A CA 1
ATOM 776 C C . TYR A 1 93 ? -0.063 -10.088 -3.378 1.00 97.81 93 TYR A C 1
ATOM 778 O O . TYR A 1 93 ? 0.858 -9.536 -2.774 1.00 97.81 93 TYR A O 1
ATOM 786 N N . THR A 1 94 ? -0.330 -9.863 -4.658 1.00 97.81 94 THR A N 1
ATOM 787 C CA . THR A 1 94 ? 0.392 -8.890 -5.476 1.00 97.81 94 THR A CA 1
ATOM 788 C C . THR A 1 94 ? -0.570 -8.033 -6.283 1.00 97.81 94 THR A C 1
ATOM 790 O O . THR A 1 94 ? -1.616 -8.516 -6.722 1.00 97.81 94 THR A O 1
ATOM 793 N N . ILE A 1 95 ? -0.198 -6.769 -6.476 1.00 97.88 95 ILE A N 1
ATOM 794 C CA . ILE A 1 95 ? -0.760 -5.872 -7.484 1.00 97.88 95 ILE A CA 1
ATOM 795 C C . ILE A 1 95 ? 0.371 -5.254 -8.306 1.00 97.88 95 ILE A C 1
ATOM 797 O O . ILE A 1 95 ? 1.382 -4.775 -7.789 1.00 97.88 95 ILE A O 1
ATOM 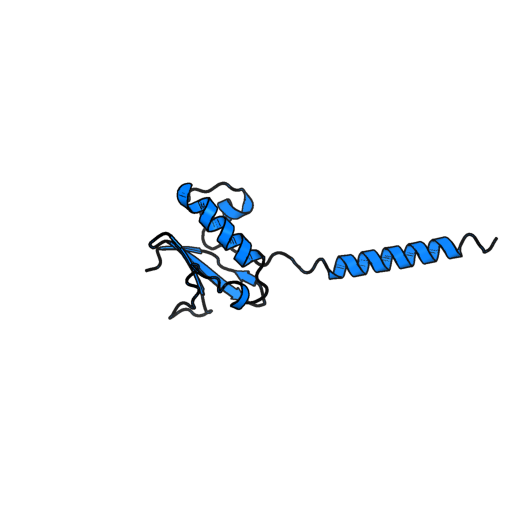801 N N . HIS A 1 96 ? 0.190 -5.254 -9.617 1.00 97.56 96 HIS A N 1
ATOM 802 C CA . HIS A 1 96 ? 1.173 -4.807 -10.590 1.00 97.56 96 HIS A CA 1
ATOM 803 C C . HIS A 1 96 ? 1.260 -3.282 -10.671 1.00 97.56 96 HIS A C 1
ATOM 805 O O . HIS A 1 96 ? 0.239 -2.588 -10.715 1.00 97.56 96 HIS A O 1
ATOM 811 N N . VAL A 1 97 ? 2.482 -2.744 -10.731 1.00 97.19 97 VAL A N 1
ATOM 812 C CA . VAL A 1 97 ? 2.756 -1.304 -10.875 1.00 97.19 97 VAL A CA 1
ATOM 813 C C . VAL A 1 97 ? 3.171 -0.957 -12.300 1.00 97.19 97 VAL A C 1
ATOM 815 O O . VAL A 1 97 ? 2.511 -0.144 -12.960 1.00 97.19 97 VAL A O 1
ATOM 818 N N . ASN A 1 98 ? 4.307 -1.495 -12.751 1.00 94.94 98 ASN A N 1
ATOM 819 C CA . ASN A 1 98 ? 4.874 -1.223 -14.071 1.00 94.94 98 ASN A CA 1
ATOM 820 C C . ASN A 1 98 ? 6.032 -2.179 -14.398 1.00 94.94 98 ASN A C 1
ATOM 822 O O . ASN A 1 98 ? 6.986 -2.255 -13.628 1.00 94.94 98 ASN A O 1
ATOM 826 N N . GLY A 1 99 ? 6.024 -2.818 -15.573 1.00 92.88 99 GLY A N 1
ATOM 827 C CA . GLY A 1 99 ? 7.097 -3.744 -15.962 1.00 92.88 99 GLY A CA 1
ATOM 828 C C . GLY A 1 99 ? 7.259 -4.877 -14.934 1.00 92.88 99 GLY A C 1
ATOM 829 O O . GLY A 1 99 ? 6.271 -5.553 -14.679 1.00 92.88 99 GLY A O 1
ATOM 830 N N . PRO A 1 100 ? 8.435 -5.079 -14.318 1.00 95.12 100 PRO A N 1
ATOM 831 C CA . PRO A 1 100 ? 8.604 -6.076 -13.256 1.00 95.12 100 PRO A CA 1
ATOM 832 C C . PRO A 1 100 ? 8.118 -5.587 -11.880 1.00 95.12 100 PRO A C 1
ATOM 834 O O . PRO A 1 100 ? 8.046 -6.357 -10.932 1.00 95.12 100 PRO A O 1
ATOM 837 N N . TRP A 1 101 ? 7.817 -4.298 -11.711 1.00 97.62 101 TRP A N 1
ATOM 838 C CA . TRP A 1 101 ? 7.542 -3.732 -10.390 1.00 97.62 101 TRP A CA 1
ATOM 839 C C . TRP A 1 101 ? 6.128 -4.043 -9.909 1.00 97.62 101 TRP A C 1
ATOM 841 O O . TRP A 1 101 ? 5.148 -3.726 -10.595 1.00 97.62 101 TRP A O 1
ATOM 851 N N . CYS A 1 102 ? 6.030 -4.578 -8.695 1.00 98.00 102 CYS A N 1
ATOM 852 C CA . CYS A 1 102 ? 4.787 -4.930 -8.018 1.00 98.00 102 CYS A CA 1
ATOM 853 C C . CYS A 1 102 ? 4.777 -4.429 -6.566 1.00 98.00 102 CYS A C 1
ATOM 855 O O . CYS A 1 102 ? 5.826 -4.211 -5.958 1.00 98.00 102 CYS A O 1
ATOM 857 N N . ILE A 1 103 ? 3.577 -4.266 -6.006 1.00 98.31 103 ILE A N 1
ATOM 858 C CA . ILE A 1 103 ? 3.361 -4.134 -4.561 1.00 98.31 103 ILE A CA 1
ATOM 859 C C . ILE A 1 103 ? 2.860 -5.479 -4.055 1.00 98.31 103 ILE A C 1
ATOM 861 O O . ILE A 1 103 ? 1.872 -5.995 -4.582 1.00 98.31 103 ILE A O 1
ATOM 865 N N . THR A 1 104 ? 3.504 -6.030 -3.029 1.00 98.31 104 THR A N 1
ATOM 866 C CA . THR A 1 104 ? 3.061 -7.279 -2.399 1.00 98.31 104 THR A CA 1
ATOM 867 C C . THR A 1 104 ? 2.694 -7.059 -0.946 1.00 98.31 104 THR A C 1
ATOM 869 O O . THR A 1 104 ? 3.261 -6.207 -0.266 1.00 98.31 104 THR A O 1
ATOM 872 N N . PHE A 1 105 ? 1.710 -7.803 -0.456 1.00 98.06 105 PHE A N 1
ATOM 873 C CA . PHE A 1 105 ? 1.146 -7.577 0.872 1.00 98.06 105 PHE A CA 1
ATOM 874 C C . PHE A 1 105 ? 0.459 -8.823 1.416 1.00 98.06 105 PHE A C 1
ATOM 876 O O . PHE A 1 105 ? 0.197 -9.785 0.695 1.00 98.06 105 PHE A O 1
ATOM 883 N N . GLU A 1 106 ? 0.150 -8.796 2.703 1.00 97.94 106 GLU A N 1
ATOM 884 C CA . GLU A 1 106 ? -0.744 -9.747 3.360 1.00 97.94 106 GLU A CA 1
ATOM 885 C C . GLU A 1 106 ? -2.058 -9.036 3.669 1.00 97.94 106 GLU A C 1
ATOM 887 O O . GLU A 1 106 ? -2.064 -7.839 3.951 1.00 97.94 106 GLU A O 1
ATOM 892 N N . PHE A 1 107 ? -3.167 -9.770 3.610 1.00 95.88 107 PHE A N 1
ATOM 893 C CA . PHE A 1 107 ? -4.489 -9.245 3.942 1.00 95.88 107 PHE A CA 1
ATOM 894 C C . PHE A 1 107 ? -5.066 -10.050 5.103 1.00 95.88 107 PHE A C 1
ATOM 896 O O . PHE A 1 107 ? -5.349 -11.242 4.947 1.00 95.88 107 PHE A O 1
ATOM 903 N N . VAL A 1 108 ? -5.195 -9.423 6.270 1.00 92.94 108 VAL A N 1
ATOM 904 C CA . VAL A 1 108 ? -5.587 -10.076 7.524 1.00 92.94 108 VAL A CA 1
ATOM 905 C C . VAL A 1 108 ? -6.641 -9.228 8.221 1.00 92.94 108 VAL A C 1
ATOM 907 O O . VAL A 1 108 ? -6.384 -8.081 8.564 1.00 92.94 108 VAL A O 1
ATOM 910 N N . GLY A 1 109 ? -7.832 -9.794 8.432 1.00 87.69 109 GLY A N 1
ATOM 911 C CA . GLY A 1 109 ? -8.896 -9.132 9.194 1.00 87.69 109 GLY A CA 1
ATOM 912 C C . GLY A 1 109 ? -9.371 -7.799 8.605 1.00 87.69 109 GLY A C 1
ATOM 913 O O . GLY A 1 109 ? -9.732 -6.917 9.367 1.00 87.69 109 GLY A O 1
ATOM 914 N N . GLY A 1 110 ? -9.338 -7.636 7.277 1.00 88.81 110 GLY A N 1
ATOM 915 C CA . GLY A 1 110 ? -9.684 -6.364 6.630 1.00 88.81 110 GLY A CA 1
ATOM 916 C C . GLY A 1 110 ? -8.531 -5.359 6.569 1.00 88.81 110 GLY A C 1
ATOM 917 O O . GLY A 1 110 ? -8.742 -4.232 6.147 1.00 88.81 110 GLY A O 1
ATOM 918 N N . HIS A 1 111 ? -7.320 -5.753 6.974 1.00 93.56 111 HIS A N 1
ATOM 919 C CA . HIS A 1 111 ? -6.140 -4.895 6.966 1.00 93.56 111 HIS A CA 1
ATOM 920 C C . HIS A 1 111 ? -5.065 -5.407 6.011 1.00 93.56 111 HIS A C 1
ATOM 922 O O . HIS A 1 111 ? -4.801 -6.609 5.923 1.00 93.56 111 HIS A O 1
ATOM 928 N N . VAL A 1 112 ? -4.397 -4.474 5.344 1.00 96.50 112 VAL A N 1
ATOM 929 C CA . VAL A 1 112 ? -3.221 -4.691 4.508 1.00 96.50 112 VAL A CA 1
ATOM 930 C C . VAL A 1 112 ? -1.979 -4.501 5.377 1.00 96.50 112 VAL A C 1
ATOM 932 O O . VAL A 1 112 ? -1.731 -3.432 5.940 1.00 96.50 112 VAL A O 1
ATOM 935 N N . ILE A 1 113 ? -1.176 -5.553 5.495 1.00 97.31 113 ILE A N 1
ATOM 936 C CA . ILE A 1 113 ? 0.028 -5.567 6.329 1.00 97.31 113 ILE A CA 1
ATOM 937 C C . ILE A 1 113 ? 1.234 -6.049 5.525 1.00 97.31 113 ILE A C 1
ATOM 939 O O . ILE A 1 113 ? 1.103 -6.696 4.481 1.00 97.31 113 ILE A O 1
ATOM 943 N N . HIS A 1 114 ? 2.428 -5.752 6.029 1.00 97.75 114 HIS A N 1
ATOM 944 C CA . HIS A 1 114 ? 3.696 -6.182 5.451 1.00 97.75 114 HIS A CA 1
ATOM 945 C C . HIS A 1 114 ? 3.849 -5.785 3.973 1.00 97.75 114 HIS A C 1
ATOM 947 O O . HIS A 1 114 ? 4.295 -6.612 3.163 1.00 97.75 114 HIS A O 1
ATOM 953 N N . LEU A 1 115 ? 3.463 -4.547 3.634 1.00 98.06 115 LEU A N 1
ATOM 954 C CA . LEU A 1 115 ? 3.547 -4.021 2.272 1.00 98.06 115 LEU A CA 1
ATOM 955 C C . LEU A 1 115 ? 5.003 -3.923 1.821 1.00 98.06 115 LEU A C 1
ATOM 957 O O . LEU A 1 115 ? 5.845 -3.345 2.512 1.00 98.06 115 LEU A O 1
ATOM 961 N N . ASP A 1 116 ? 5.280 -4.445 0.639 1.00 98.31 116 ASP A N 1
ATOM 962 C CA . ASP A 1 116 ? 6.583 -4.381 -0.009 1.00 98.31 116 ASP A CA 1
ATOM 963 C C . ASP A 1 116 ? 6.455 -3.799 -1.420 1.00 98.31 116 ASP A C 1
ATOM 965 O O . ASP A 1 116 ? 5.379 -3.828 -2.020 1.00 98.31 116 ASP A O 1
ATOM 969 N N . PHE A 1 117 ? 7.556 -3.265 -1.939 1.00 98.12 117 PHE A N 1
ATOM 970 C CA . PHE A 1 117 ? 7.687 -2.805 -3.317 1.00 98.12 117 PHE A CA 1
ATOM 971 C C . PHE A 1 117 ? 8.904 -3.488 -3.933 1.00 98.12 117 PHE A C 1
ATOM 973 O O . PHE A 1 117 ? 10.044 -3.183 -3.575 1.00 98.12 117 PHE A O 1
ATOM 980 N N . GLU A 1 118 ? 8.656 -4.425 -4.844 1.00 96.12 118 GLU A N 1
ATOM 981 C CA . GLU A 1 118 ? 9.668 -5.364 -5.324 1.00 96.12 118 GLU A CA 1
ATOM 982 C C . GLU A 1 118 ? 9.519 -5.669 -6.816 1.00 96.12 118 GLU A C 1
ATOM 984 O O . GLU A 1 118 ? 8.489 -5.392 -7.438 1.00 96.12 118 GLU A O 1
ATOM 989 N N . GLN A 1 119 ? 10.582 -6.222 -7.400 1.00 93.75 119 GLN A N 1
ATOM 990 C CA . GLN A 1 119 ? 10.535 -6.768 -8.750 1.00 93.75 119 GLN A CA 1
ATOM 991 C C . GLN A 1 119 ? 10.021 -8.202 -8.664 1.00 93.75 119 GLN A C 1
ATOM 993 O O . GLN A 1 119 ? 10.670 -9.074 -8.088 1.00 93.75 119 GLN A O 1
ATOM 998 N N . TYR A 1 120 ? 8.831 -8.411 -9.205 1.00 75.12 120 TYR A N 1
ATOM 999 C CA . TYR A 1 120 ? 8.131 -9.678 -9.232 1.00 75.12 120 TYR A CA 1
ATOM 1000 C C . TYR A 1 120 ? 7.696 -9.955 -10.676 1.00 75.12 120 TYR A C 1
ATOM 1002 O O . TYR A 1 120 ? 6.987 -9.143 -11.275 1.00 75.12 120 TYR A O 1
ATOM 1010 N N . HIS A 1 121 ? 8.117 -11.127 -11.162 1.00 65.06 121 HIS A N 1
ATOM 1011 C CA . HIS A 1 121 ? 8.262 -11.576 -12.558 1.00 65.06 121 HIS A CA 1
ATOM 1012 C C . HIS A 1 121 ? 9.624 -11.285 -13.188 1.00 65.06 121 HI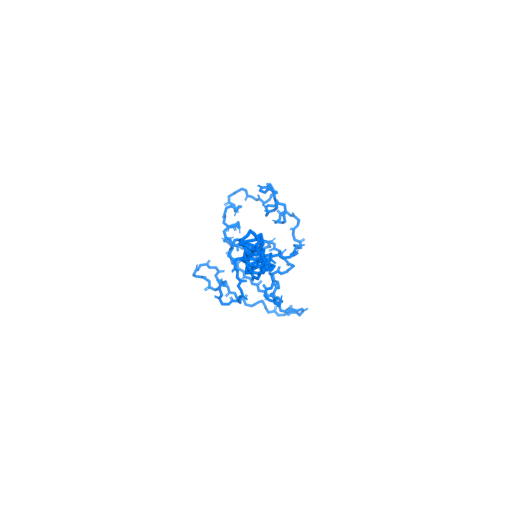S A C 1
ATOM 1014 O O . HIS A 1 121 ? 10.017 -10.103 -13.287 1.00 65.06 121 HIS A O 1
#

pLDDT: mean 86.2, std 17.36, range [38.72, 98.5]

Radius of gyration: 21.15 Å; chains: 1; bounding box: 54×48×52 Å

Sequence (121 aa):
MIFLFKNVTYLLTFATYYITLFRSEIVEITVIKTFKNKDLQSLWETGKSKIDHKLQQRILRRLDVLEAASQLNDINLPGYNFHKLRGFVPTRYTIHVNGPWCITFEFVGGHVIHLDFEQYH

Organism: NCBI:txid1318743

InterPro domains:
  IPR007711 Toxin HigB-1 [PF05015] (33-115)
  IPR007711 Toxin HigB-1 [PTHR40266] (31-121)
  IPR035093 Toxin-antitoxin system, RelE/ParE toxin domain superfamily [G3DSA:3.30.2310.20] (30-121)
  IPR035093 Toxin-antitoxin system, RelE/ParE toxin domain superfamily [SSF143011] (33-117)